Protein 1FD3 (pdb70)

Sequence (162 aa):
GIGDPVTCLKSG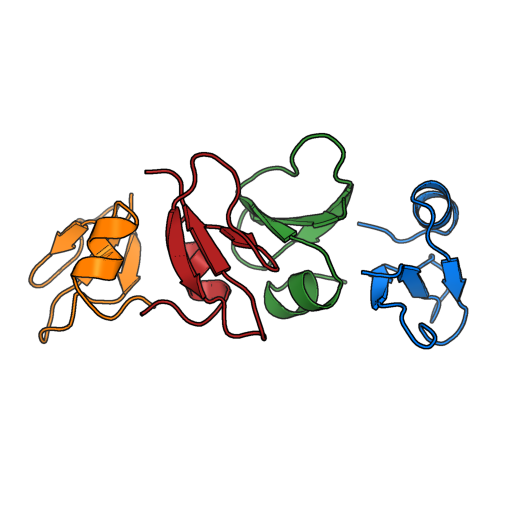AICHPVFCPRRYKQIGTCGLPGTKCCKKPGGIGDPVTCLKSGAICHPVFCPRRYKQIGTCGLPGTKCCKKGGIGDPVTCLKSGAICHPVFCPRRYKQIGTCGLPGTKCCKKGGIGDPVTCLKSGAICHPVFCPRRYKQIGTCGLPGTKCCKKP

Structure (mmCIF, N/CA/C/O backbone):
data_1FD3
#
_entry.id   1FD3
#
_cell.length_a   50.050
_cell.length_b   103.910
_cell.length_c   28.270
_cell.angle_alpha   90.00
_cell.angle_beta   90.00
_cell.angle_gamma   90.00
#
_symmetry.space_group_name_H-M   'P 21 21 2'
#
loop_
_entity.id
_entity.type
_entity.pdbx_description
1 polymer 'BETA-DEFENSIN 2'
2 non-polymer 'SULFATE ION'
3 water water
#
loop_
_atom_site.group_PDB
_atom_site.id
_atom_site.type_symbol
_atom_site.label_atom_id
_atom_site.label_alt_id
_atom_site.label_comp_id
_atom_site.label_asym_id
_atom_site.label_entity_id
_atom_site.label_seq_id
_atom_site.pdbx_PDB_ins_code
_atom_site.Cartn_x
_atom_site.Cartn_y
_atom_site.Cartn_z
_atom_site.occupancy
_atom_site.B_iso_or_equiv
_atom_site.auth_seq_id
_atom_site.auth_comp_id
_atom_site.auth_asym_id
_atom_site.auth_atom_id
_atom_site.pdbx_PDB_model_num
ATOM 1 N N . GLY A 1 1 ? 4.131 26.056 9.568 1.00 40.99 1 GLY A N 1
ATOM 2 C CA . GLY A 1 1 ? 5.254 26.953 9.671 1.00 31.07 1 GLY A CA 1
ATOM 3 C C . GLY A 1 1 ? 4.932 28.261 10.360 1.00 29.86 1 GLY A C 1
ATOM 4 O O . GLY A 1 1 ? 3.764 28.568 10.645 1.00 34.58 1 GLY A O 1
ATOM 5 N N . ILE A 1 2 ? 6.000 29.026 10.610 1.00 24.89 2 ILE A N 1
ATOM 6 C CA . ILE A 1 2 ? 5.827 30.381 11.127 1.00 20.01 2 ILE A CA 1
ATOM 7 C C . ILE A 1 2 ? 6.541 31.362 10.209 1.00 20.79 2 ILE A C 1
ATOM 8 O O . ILE A 1 2 ? 7.762 31.306 10.001 1.00 19.60 2 ILE A O 1
ATOM 13 N N . GLY A 1 3 ? 5.744 32.252 9.632 1.00 20.26 3 GLY A N 1
ATOM 14 C CA . GLY A 1 3 ? 6.182 33.202 8.629 1.00 19.08 3 GLY A CA 1
ATOM 15 C C . GLY A 1 3 ? 5.497 34.545 8.767 1.00 17.24 3 GLY A C 1
ATOM 16 O O . GLY A 1 3 ? 5.455 35.279 7.787 1.00 21.32 3 GLY A O 1
ATOM 17 N N . ASP A 1 4 ? 4.977 34.895 9.950 1.00 16.63 4 ASP A N 1
ATOM 18 C CA . ASP A 1 4 ? 4.377 36.213 10.165 1.00 16.39 4 ASP A CA 1
ATOM 19 C C . ASP A 1 4 ? 4.504 36.570 11.649 1.00 16.45 4 ASP A C 1
ATOM 20 O O . ASP A 1 4 ? 4.673 35.693 12.506 1.00 15.59 4 ASP A O 1
ATOM 25 N N . PRO A 1 5 ? 4.424 37.853 12.030 1.00 16.19 5 PRO A N 1
ATOM 26 C CA . PRO A 1 5 ? 4.642 38.225 13.422 1.00 15.82 5 PRO A CA 1
ATOM 27 C C . PRO A 1 5 ? 3.544 37.805 14.402 1.00 15.69 5 PRO A C 1
ATOM 28 O O . PRO A 1 5 ? 3.863 37.584 15.581 1.00 15.41 5 PRO A O 1
ATOM 32 N N . VAL A 1 6 ? 2.302 37.722 13.955 1.00 16.04 6 VAL A N 1
ATOM 33 C CA . VAL A 1 6 ? 1.188 37.347 14.816 1.00 16.21 6 VAL A CA 1
ATOM 34 C C . VAL A 1 6 ? 1.305 35.881 15.190 1.00 16.58 6 VAL A C 1
ATOM 35 O O . VAL A 1 6 ? 1.269 35.553 16.387 1.00 16.92 6 VAL A O 1
ATOM 39 N N . THR A 1 7 ? 1.514 34.990 14.227 1.00 16.38 7 THR A N 1
ATOM 40 C CA . THR A 1 7 ? 1.759 33.589 14.520 1.00 17.48 7 THR A CA 1
ATOM 41 C C . THR A 1 7 ? 2.923 33.420 15.497 1.00 17.35 7 THR A C 1
ATOM 42 O O . THR A 1 7 ? 2.866 32.676 16.477 1.00 17.42 7 THR A O 1
ATOM 46 N N . CYS A 1 8 ? 4.025 34.159 15.249 1.00 17.06 8 CYS A N 1
ATOM 47 C CA . CYS A 1 8 ? 5.201 34.065 16.095 1.00 14.91 8 CYS A CA 1
ATOM 48 C C . CYS A 1 8 ? 4.890 34.478 17.539 1.00 16.11 8 CYS A C 1
ATOM 49 O O . CYS A 1 8 ? 5.146 33.713 18.476 1.00 16.69 8 CYS A O 1
ATOM 52 N N . LEU A 1 9 ? 4.365 35.676 17.713 1.00 15.52 9 LEU A N 1
ATOM 53 C CA . LEU A 1 9 ? 4.150 36.200 19.050 1.00 14.91 9 LEU A CA 1
ATOM 54 C C . LEU A 1 9 ? 3.102 35.421 19.834 1.00 17.27 9 LEU A C 1
ATOM 55 O O . LEU A 1 9 ? 3.195 35.264 21.045 1.00 20.02 9 LEU A O 1
ATOM 60 N N . LYS A 1 10 ? 2.073 34.936 19.144 1.00 18.74 10 LYS A N 1
ATOM 61 C CA . LYS A 1 10 ? 1.038 34.142 19.797 1.00 22.21 10 LYS A CA 1
ATOM 62 C C . LYS A 1 10 ? 1.659 32.915 20.482 1.00 24.67 10 LYS A C 1
ATOM 63 O O . LYS A 1 10 ? 1.145 32.564 21.544 1.00 27.64 10 LYS A O 1
ATOM 69 N N . SER A 1 11 ? 2.663 32.290 19.881 1.00 21.75 11 SER A N 1
ATOM 70 C CA . SER A 1 11 ? 3.332 31.147 20.457 1.00 23.46 11 SER A CA 1
ATOM 71 C C . SER A 1 11 ? 4.283 31.492 21.595 1.00 25.43 11 SER A C 1
ATOM 72 O O . SER A 1 11 ? 4.879 30.591 22.174 1.00 30.08 11 SER A O 1
ATOM 75 N N . GLY A 1 12 ? 4.449 32.773 21.922 1.00 22.85 12 GLY A N 1
ATOM 76 C CA . GLY A 1 12 ? 5.246 33.232 23.054 1.00 25.42 12 GLY A CA 1
ATOM 77 C C . GLY A 1 12 ? 6.710 33.468 22.699 1.00 18.58 12 GLY A C 1
ATOM 78 O O . GLY A 1 12 ? 7.541 33.612 23.610 1.00 19.66 12 GLY A O 1
ATOM 79 N N . ALA A 1 13 ? 7.021 33.455 21.414 1.00 17.95 13 ALA A N 1
ATOM 80 C CA . ALA A 1 13 ? 8.349 33.784 20.902 1.00 16.49 13 ALA A CA 1
ATOM 81 C C . ALA A 1 13 ? 8.533 35.291 20.725 1.00 16.19 13 ALA A C 1
ATOM 82 O O . ALA A 1 13 ? 7.586 36.050 20.908 1.00 17.17 13 ALA A O 1
ATOM 84 N N . ILE A 1 14 ? 9.751 35.678 20.345 1.00 16.12 14 ILE A N 1
ATOM 85 C CA . ILE A 1 14 ? 10.090 37.039 19.931 1.00 16.12 14 ILE A CA 1
ATOM 86 C C . ILE A 1 14 ? 10.276 37.168 18.421 1.00 15.21 14 ILE A C 1
ATOM 87 O O . ILE A 1 14 ? 10.671 36.200 17.734 1.00 13.98 14 ILE A O 1
ATOM 96 N N . CYS A 1 15 ? 10.052 38.354 17.865 1.00 13.77 15 CYS A N 1
ATOM 97 C CA . CYS A 1 15 ? 10.404 38.694 16.505 1.00 13.45 15 CYS A CA 1
ATOM 98 C C . CYS A 1 15 ? 11.627 39.644 16.586 1.00 13.71 15 CYS A C 1
ATOM 99 O O . CYS A 1 15 ? 11.483 40.735 17.132 1.00 13.45 15 CYS A O 1
ATOM 102 N N . HIS A 1 16 ? 12.761 39.167 16.026 1.00 14.75 16 HIS A N 1
ATOM 103 C CA . HIS A 1 16 ? 14.004 39.956 16.023 1.00 16.63 16 HIS A CA 1
ATOM 104 C C . HIS A 1 16 ? 14.369 40.305 14.586 1.00 19.15 16 HIS A C 1
ATOM 105 O O . HIS A 1 16 ? 14.257 39.422 13.713 1.00 20.57 16 HIS A O 1
ATOM 118 N N . PRO A 1 17 ? 14.729 41.554 14.310 1.00 16.16 17 PRO A N 1
ATOM 119 C CA . PRO A 1 17 ? 14.969 42.004 12.929 1.00 19.30 17 PRO A CA 1
ATOM 120 C C . PRO A 1 17 ? 16.195 41.523 12.199 1.00 23.20 17 PRO A C 1
ATOM 121 O O . PRO A 1 17 ? 16.258 41.653 10.961 1.00 29.40 17 PRO A O 1
ATOM 125 N N . VAL A 1 18 ? 17.220 40.980 12.741 1.00 25.06 18 VAL A N 1
ATOM 126 C CA . VAL A 1 18 ? 18.509 40.518 12.325 1.00 26.55 18 VAL A CA 1
ATOM 127 C C . VAL A 1 18 ? 18.931 39.148 12.868 1.00 24.91 18 VAL A C 1
ATOM 128 O O . VAL A 1 18 ? 19.411 38.412 12.006 1.00 25.39 18 VAL A O 1
ATOM 132 N N . PHE A 1 19 ? 18.830 38.734 14.126 1.00 23.32 19 PHE A N 1
ATOM 133 C CA . PHE A 1 19 ? 19.451 37.480 14.597 1.00 21.34 19 PHE A CA 1
ATOM 134 C C . PHE A 1 19 ? 18.725 36.986 15.827 1.00 21.90 19 PHE A C 1
ATOM 135 O O . PHE A 1 19 ? 18.025 37.791 16.437 1.00 22.76 19 PHE A O 1
ATOM 143 N N . CYS A 1 20 ? 18.821 35.730 16.225 1.00 21.05 20 CYS A N 1
ATOM 144 C CA . CYS A 1 20 ? 18.280 35.263 17.482 1.00 20.83 20 CYS A CA 1
ATOM 145 C C . CYS A 1 20 ? 19.340 35.505 18.564 1.00 19.73 20 CYS A C 1
ATOM 146 O O . CYS A 1 20 ? 20.491 35.054 18.427 1.00 23.18 20 CYS A O 1
ATOM 149 N N . PRO A 1 21 ? 18.988 36.223 19.620 1.00 22.31 21 PRO A N 1
ATOM 150 C CA . PRO A 1 21 ? 20.027 36.500 20.631 1.00 25.20 21 PRO A CA 1
ATOM 151 C C . PRO A 1 21 ? 20.364 35.264 21.477 1.00 26.31 21 PRO A C 1
ATOM 152 O O . PRO A 1 21 ? 19.722 34.210 21.399 1.00 26.96 21 PRO A O 1
ATOM 156 N N . ARG A 1 22 ? 21.395 35.431 22.295 1.00 31.74 22 ARG A N 1
ATOM 157 C CA . ARG A 1 22 ? 21.882 34.448 23.241 1.00 33.63 22 ARG A CA 1
ATOM 158 C C . ARG A 1 22 ? 20.750 33.700 23.946 1.00 32.75 22 ARG A C 1
ATOM 159 O O . ARG A 1 22 ? 19.857 34.369 24.461 1.00 37.35 22 ARG A O 1
ATOM 167 N N . ARG A 1 23 ? 20.828 32.386 23.902 1.00 33.63 23 ARG A N 1
ATOM 168 C CA . ARG A 1 23 ? 19.918 31.437 24.525 1.00 33.50 23 ARG A CA 1
ATOM 169 C C . ARG A 1 23 ? 18.657 31.149 23.709 1.00 29.96 23 ARG A C 1
ATOM 170 O O . ARG A 1 23 ? 17.905 30.210 24.043 1.00 31.51 23 ARG A O 1
ATOM 178 N N . TYR A 1 24 ? 18.375 31.922 22.666 1.00 22.18 24 TYR A N 1
ATOM 179 C CA . TYR A 1 24 ? 17.232 31.680 21.789 1.00 21.65 24 TYR A CA 1
ATOM 180 C C . TYR A 1 24 ? 17.596 30.903 20.535 1.00 21.20 24 TYR A C 1
ATOM 181 O O . TYR A 1 24 ? 18.713 31.049 20.016 1.00 25.49 24 TYR A O 1
ATOM 190 N N . LYS A 1 25 ? 16.704 30.091 19.983 1.00 20.78 25 LYS A N 1
ATOM 191 C CA . LYS A 1 25 ? 16.905 29.405 18.705 1.00 22.34 25 LYS A CA 1
ATOM 192 C C . LYS A 1 25 ? 15.816 29.806 17.695 1.00 19.39 25 LYS A C 1
ATOM 193 O O . LYS A 1 25 ? 14.693 30.189 18.049 1.00 20.13 25 LYS A O 1
ATOM 199 N N . GLN A 1 26 ? 16.125 29.814 16.408 1.00 20.23 26 GLN A N 1
ATOM 200 C CA . GLN A 1 26 ? 15.224 30.249 15.345 1.00 18.59 26 GLN A CA 1
ATOM 201 C C . GLN A 1 26 ? 14.198 29.151 15.057 1.00 18.08 26 GLN A C 1
ATOM 202 O O . GLN A 1 26 ? 14.535 27.986 14.792 1.00 21.30 26 GLN A O 1
ATOM 208 N N . ILE A 1 27 ? 12.917 29.518 15.131 1.00 18.98 27 ILE A N 1
ATOM 209 C CA . ILE A 1 27 ? 11.809 28.597 14.871 1.00 18.10 27 ILE A CA 1
ATOM 210 C C . ILE A 1 27 ? 10.969 29.034 13.682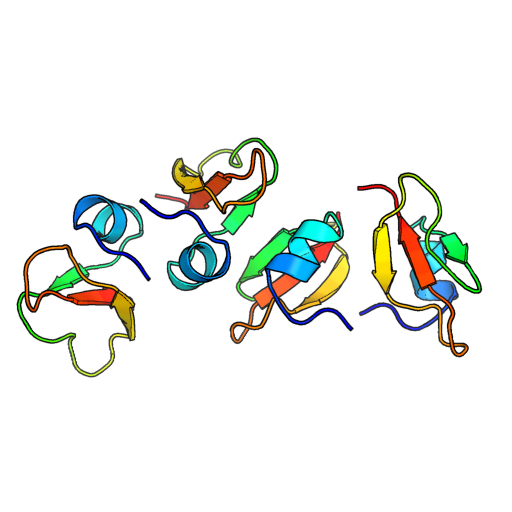 1.00 17.64 27 ILE A C 1
ATOM 211 O O . ILE A 1 27 ? 9.987 28.383 13.320 1.00 19.37 27 ILE A O 1
ATOM 216 N N . GLY A 1 28 ? 11.344 30.126 12.989 1.00 17.63 28 GLY A N 1
ATOM 217 C CA . GLY A 1 28 ? 10.643 30.614 11.812 1.00 17.83 28 GLY A CA 1
ATOM 218 C C . GLY A 1 28 ? 11.069 32.034 11.474 1.00 16.71 28 GLY A C 1
ATOM 219 O O . GLY A 1 28 ? 12.155 32.473 11.924 1.00 17.36 28 GLY A O 1
ATOM 220 N N . THR A 1 29 ? 10.220 32.733 10.725 1.00 15.88 29 THR A N 1
ATOM 221 C CA . THR A 1 29 ? 10.455 34.130 10.400 1.00 16.47 29 THR A CA 1
ATOM 222 C C . THR A 1 29 ? 9.223 34.899 10.868 1.00 16.36 29 THR A C 1
ATOM 223 O O . THR A 1 29 ? 8.188 34.363 11.257 1.00 17.94 29 THR A O 1
ATOM 227 N N . CYS A 1 30 ? 9.256 36.196 10.880 1.00 17.34 30 CYS A N 1
ATOM 228 C CA . CYS A 1 30 ? 8.167 37.143 11.034 1.00 14.99 30 CYS A CA 1
ATOM 229 C C . CYS A 1 30 ? 7.804 37.920 9.770 1.00 16.79 30 CYS A C 1
ATOM 230 O O . CYS A 1 30 ? 7.277 39.027 9.811 1.00 18.46 30 CYS A O 1
ATOM 233 N N . GLY A 1 31 ? 8.004 37.355 8.588 1.00 17.46 31 GLY A N 1
ATOM 234 C CA . GLY A 1 31 ? 7.510 37.754 7.305 1.00 20.81 31 GLY A CA 1
ATOM 235 C C . GLY A 1 31 ? 8.429 38.744 6.627 1.00 22.28 31 GLY A C 1
ATOM 236 O O . GLY A 1 31 ? 9.013 38.471 5.581 1.00 26.01 31 GLY A O 1
ATOM 237 N N . LEU A 1 32 ? 8.619 39.916 7.248 1.00 19.68 32 LEU A N 1
ATOM 238 C CA . LEU A 1 32 ? 9.548 40.906 6.708 1.00 21.09 32 LEU A CA 1
ATOM 239 C C . LEU A 1 32 ? 10.936 40.329 6.481 1.00 21.03 32 LEU A C 1
ATOM 240 O O . LEU A 1 32 ? 11.379 39.534 7.324 1.00 22.30 32 LEU A O 1
ATOM 249 N N . PRO A 1 33 ? 11.588 40.701 5.401 1.00 21.38 33 PRO A N 1
ATOM 250 C CA . PRO A 1 33 ? 12.896 40.095 5.093 1.00 21.77 33 PRO A CA 1
ATOM 251 C C . PRO A 1 33 ? 13.916 40.214 6.221 1.00 24.59 33 PRO A C 1
ATOM 252 O O . PRO A 1 33 ? 14.042 41.292 6.807 1.00 25.31 33 PRO A O 1
ATOM 256 N N . GLY A 1 34 ? 14.614 39.127 6.535 1.00 22.81 34 GLY A N 1
ATOM 257 C CA . GLY A 1 34 ? 15.656 39.106 7.552 1.00 24.68 34 GLY A CA 1
ATOM 258 C C . GLY A 1 34 ? 15.185 38.914 8.961 1.00 21.55 34 GLY A C 1
ATOM 259 O O . GLY A 1 34 ? 15.996 38.684 9.879 1.00 23.27 34 GLY A O 1
ATOM 260 N N . THR A 1 35 ? 13.854 38.993 9.151 1.00 20.28 35 THR A N 1
ATOM 261 C CA . THR A 1 35 ? 13.347 38.842 10.513 1.00 18.68 35 THR A CA 1
ATOM 262 C C . THR A 1 35 ? 13.367 37.367 10.916 1.00 15.89 35 THR A C 1
ATOM 263 O O . THR A 1 35 ? 13.257 36.462 10.071 1.00 22.03 35 THR A O 1
ATOM 267 N N . LYS A 1 36 ? 13.536 37.144 12.218 1.00 16.65 36 LYS A N 1
ATOM 268 C CA . LYS A 1 36 ? 13.651 35.853 12.845 1.00 15.10 36 LYS A CA 1
ATOM 269 C C . LYS A 1 36 ? 12.607 35.684 13.948 1.00 15.92 36 LYS A C 1
ATOM 270 O O . LYS A 1 36 ? 12.493 36.569 14.786 1.00 15.05 36 LYS A O 1
ATOM 276 N N . CYS A 1 37 ? 11.867 34.563 13.972 1.00 15.73 37 CYS A N 1
ATOM 277 C CA . CYS A 1 37 ? 11.050 34.158 15.095 1.00 14.39 37 CYS A CA 1
ATOM 278 C C . CYS A 1 37 ? 11.935 33.324 16.019 1.00 16.48 37 CYS A C 1
ATOM 279 O O . CYS A 1 37 ? 12.423 32.274 15.579 1.00 16.62 37 CYS A O 1
ATOM 282 N N . CYS A 1 38 ? 12.161 33.761 17.265 1.00 16.20 38 CYS A N 1
ATOM 283 C CA . CYS A 1 38 ? 13.127 33.13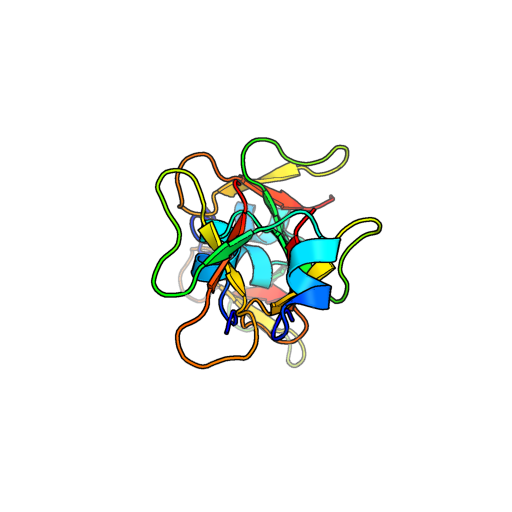9 18.167 1.00 16.52 38 CYS A CA 1
ATOM 284 C C . CYS A 1 38 ? 12.505 32.736 19.494 1.00 16.96 38 CYS A C 1
ATOM 285 O O . CYS A 1 38 ? 11.688 33.453 20.063 1.00 16.87 38 CYS A O 1
ATOM 288 N N . LYS A 1 39 ? 12.885 31.578 20.028 1.00 18.33 39 LYS A N 1
ATOM 289 C CA . LYS A 1 39 ? 12.343 31.034 21.249 1.00 19.69 39 LYS A 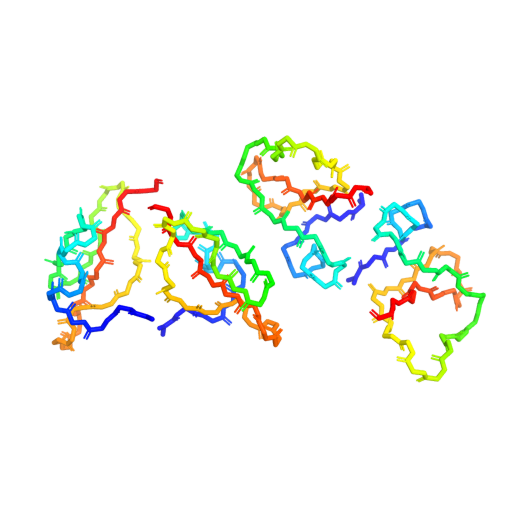CA 1
ATOM 290 C C . LYS A 1 39 ? 13.413 30.238 21.976 1.00 20.31 39 LYS A C 1
ATOM 291 O O . LYS A 1 39 ? 14.235 29.562 21.354 1.00 22.29 39 LYS A O 1
ATOM 297 N N . LYS A 1 40 ? 13.381 30.289 23.288 1.00 23.09 40 LYS A N 1
ATOM 298 C CA . LYS A 1 40 ? 14.367 29.484 24.062 1.00 31.50 40 LYS A CA 1
ATOM 299 C C . LYS A 1 40 ? 13.946 28.022 23.980 1.00 32.80 40 LYS A C 1
ATOM 300 O O . LYS A 1 40 ? 12.739 27.760 24.092 1.00 41.16 40 LYS A O 1
ATOM 306 N N . PRO A 1 41 ? 14.880 27.096 23.775 1.00 33.21 41 PRO A N 1
ATOM 307 C CA . PRO A 1 41 ? 14.595 25.664 23.774 1.00 37.12 41 PRO A CA 1
ATOM 308 C C . PRO A 1 41 ? 13.815 25.210 25.003 1.00 42.38 41 PRO A C 1
ATOM 309 O O . PRO A 1 41 ? 12.961 24.313 24.891 1.00 52.98 41 PRO A O 1
ATOM 314 N N A GLY B 1 1 ? 21.825 4.133 7.777 0.50 36.67 1 GLY B N 1
ATOM 315 N N B GLY B 1 1 ? 19.608 3.135 7.793 0.50 48.13 1 GLY B N 1
ATOM 316 C CA A GLY B 1 1 ? 20.962 3.024 8.154 0.50 30.19 1 GLY B CA 1
ATOM 317 C CA B GLY B 1 1 ? 21.004 3.023 8.144 0.50 30.65 1 GLY B CA 1
ATOM 318 C C . GLY B 1 1 ? 21.353 2.172 9.337 1.00 22.80 1 GLY B C 1
ATOM 319 O O . GLY B 1 1 ? 22.383 2.330 9.978 1.00 24.55 1 GLY B O 1
ATOM 320 N N . ILE B 1 2 ? 20.516 1.206 9.684 1.00 19.30 2 ILE B N 1
ATOM 321 C CA . ILE B 1 2 ? 20.791 0.150 10.662 1.00 18.59 2 ILE B CA 1
ATOM 322 C C . ILE B 1 2 ? 21.884 -0.786 10.137 1.00 18.33 2 ILE B C 1
ATOM 323 O O . ILE B 1 2 ? 22.045 -1.053 8.925 1.00 17.63 2 ILE B O 1
ATOM 328 N N . GLY B 1 3 ? 22.726 -1.307 11.033 1.00 18.75 3 GLY B N 1
ATOM 329 C CA . GLY B 1 3 ? 23.893 -2.119 10.693 1.00 19.58 3 GLY B CA 1
ATOM 330 C C . GLY B 1 3 ? 24.100 -3.322 11.606 1.00 18.97 3 GLY B C 1
ATOM 331 O O . GLY B 1 3 ? 25.150 -3.961 11.583 1.00 23.57 3 GLY B O 1
ATOM 332 N N . ASP B 1 4 ? 23.115 -3.684 12.436 1.00 18.20 4 ASP B N 1
ATOM 333 C CA . ASP B 1 4 ? 23.258 -4.845 13.335 1.00 18.14 4 ASP B CA 1
ATOM 334 C C . ASP B 1 4 ? 21.897 -5.483 13.522 1.00 14.84 4 ASP B C 1
ATOM 335 O O . ASP B 1 4 ? 20.861 -4.794 13.480 1.00 16.48 4 ASP B O 1
ATOM 340 N N . PRO B 1 5 ? 21.865 -6.795 13.734 1.00 15.78 5 PRO B N 1
ATOM 341 C CA . PRO B 1 5 ? 20.562 -7.467 13.795 1.00 15.27 5 PRO B CA 1
ATOM 342 C C . PRO B 1 5 ? 19.675 -7.103 14.986 1.00 15.63 5 PRO B C 1
ATOM 343 O O . PRO B 1 5 ? 18.438 -7.011 14.825 1.00 16.31 5 PRO B O 1
ATOM 347 N N . VAL B 1 6 ? 20.199 -6.859 16.174 1.00 15.82 6 VAL B N 1
ATOM 348 C CA . VAL B 1 6 ? 19.374 -6.545 17.354 1.00 15.55 6 VAL B CA 1
ATOM 349 C C . VAL B 1 6 ? 18.647 -5.213 17.208 1.00 15.84 6 VAL B C 1
ATOM 350 O O . VAL B 1 6 ? 17.470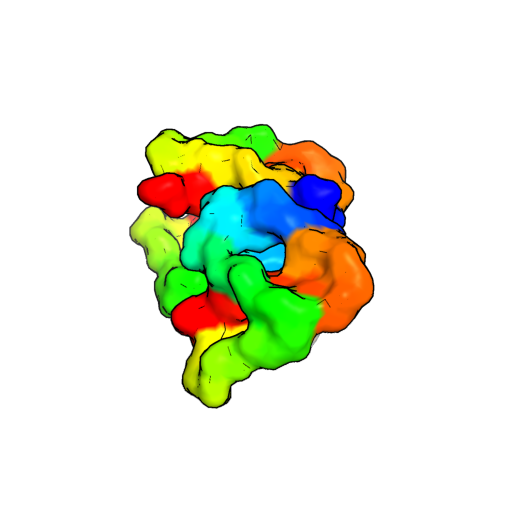 -5.115 17.508 1.00 17.70 6 VAL B O 1
ATOM 354 N N . THR B 1 7 ? 19.337 -4.190 16.699 1.00 17.04 7 THR B N 1
ATOM 355 C CA . THR B 1 7 ? 18.745 -2.891 16.426 1.00 15.89 7 THR B CA 1
ATOM 356 C C . THR B 1 7 ? 17.607 -3.032 15.421 1.00 15.71 7 THR B C 1
ATOM 357 O O . THR B 1 7 ? 16.499 -2.492 15.635 1.00 17.24 7 THR B O 1
ATOM 361 N N . CYS B 1 8 ? 17.871 -3.789 14.351 1.00 13.96 8 CYS B N 1
ATOM 362 C CA . CYS B 1 8 ? 16.835 -4.058 13.344 1.00 13.63 8 CYS B CA 1
ATOM 363 C C . CYS B 1 8 ? 15.546 -4.591 13.991 1.00 14.83 8 CYS B C 1
ATOM 364 O O . CYS B 1 8 ? 14.430 -4.078 13.802 1.00 14.97 8 CYS B O 1
ATOM 367 N N . LEU B 1 9 ? 15.686 -5.671 14.746 1.00 14.44 9 LEU B N 1
ATOM 368 C CA . LEU B 1 9 ? 14.546 -6.378 15.377 1.00 14.23 9 LEU B CA 1
ATOM 369 C C . LEU B 1 9 ? 13.862 -5.528 16.439 1.00 15.18 9 LEU B C 1
ATOM 370 O O . LEU B 1 9 ? 12.616 -5.533 16.515 1.00 16.28 9 LEU B O 1
ATOM 375 N N . LYS B 1 10 ? 14.646 -4.808 17.239 1.00 17.09 10 LYS B N 1
ATOM 376 C CA . LYS B 1 10 ? 14.086 -3.937 18.263 1.00 19.68 10 LYS B CA 1
ATOM 377 C C . LYS B 1 10 ? 13.171 -2.870 17.680 1.00 20.19 10 LYS B C 1
ATOM 378 O O . LYS B 1 10 ? 12.210 -2.468 18.353 1.00 22.90 10 LYS B O 1
ATOM 384 N N . SER B 1 11 ? 13.475 -2.442 16.461 1.00 18.65 11 SER B N 1
ATOM 385 C CA . SER B 1 11 ? 12.638 -1.433 15.816 1.00 19.43 11 SER B CA 1
ATOM 386 C C . SER B 1 11 ? 11.346 -1.990 15.221 1.00 20.29 11 SER B C 1
ATOM 387 O O . SER B 1 11 ? 10.513 -1.187 14.766 1.00 21.63 11 SER B O 1
ATOM 390 N N . GLY B 1 12 ? 11.217 -3.309 15.190 1.00 17.33 12 GLY B N 1
ATOM 391 C CA . GLY B 1 12 ? 10.066 -3.953 14.598 1.00 19.24 12 GLY B CA 1
ATOM 392 C C . GLY B 1 12 ? 10.256 -4.358 13.148 1.00 17.26 12 GLY B C 1
ATOM 393 O O . GLY B 1 12 ? 9.300 -4.834 12.528 1.00 20.13 12 GLY B O 1
ATOM 394 N N . ALA B 1 13 ? 11.442 -4.182 12.573 1.00 17.12 13 ALA B N 1
ATOM 395 C CA . ALA B 1 13 ? 11.775 -4.628 11.238 1.00 15.19 13 ALA B CA 1
ATOM 396 C C . ALA B 1 13 ? 12.250 -6.088 11.212 1.00 15.00 13 ALA B C 1
ATOM 397 O O . ALA B 1 13 ? 12.428 -6.736 12.247 1.00 15.01 13 ALA B O 1
ATOM 399 N N . ILE B 1 14 ? 12.444 -6.579 9.985 1.00 13.88 14 ILE B N 1
ATOM 400 C CA . ILE B 1 14 ? 12.719 -7.994 9.719 1.00 14.73 14 ILE B CA 1
ATOM 401 C C . ILE B 1 14 ? 14.091 -8.203 9.081 1.00 13.52 14 ILE B C 1
ATOM 402 O O . ILE B 1 14 ? 14.438 -7.466 8.136 1.00 14.99 14 ILE B O 1
ATOM 407 N N . CYS B 1 15 ? 14.892 -9.133 9.551 1.00 13.00 15 CYS B N 1
ATOM 408 C CA . CYS B 1 15 ? 16.164 -9.413 8.902 1.00 12.73 15 CYS B CA 1
ATOM 409 C C . CYS B 1 15 ? 16.037 -10.511 7.828 1.00 14.35 15 CYS B C 1
ATOM 410 O O . CYS B 1 15 ? 15.670 -11.653 8.136 1.00 14.82 15 CYS B O 1
ATOM 413 N N . HIS B 1 16 ? 16.400 -10.205 6.601 1.00 15.56 16 HIS B N 1
ATOM 414 C CA . HIS B 1 16 ? 16.404 -11.135 5.478 1.00 15.51 16 HIS B CA 1
ATOM 415 C C . HIS B 1 16 ? 17.838 -11.456 5.071 1.00 17.18 16 HIS B C 1
ATOM 416 O O . HIS B 1 16 ? 18.717 -10.566 5.169 1.00 18.14 16 HIS B O 1
ATOM 423 N N . PRO B 1 17 ? 18.155 -12.681 4.652 1.00 17.18 17 PRO B N 1
ATOM 424 C CA . PRO B 1 17 ? 19.552 -13.019 4.364 1.00 19.72 17 PRO B CA 1
ATOM 425 C C . PRO B 1 17 ? 20.142 -12.390 3.112 1.00 20.49 17 PRO B C 1
ATOM 426 O O . PRO B 1 17 ? 21.381 -12.224 3.050 1.00 23.19 17 PRO B O 1
ATOM 430 N N . VAL B 1 18 ? 19.324 -12.042 2.117 1.00 22.40 18 VAL B N 1
ATOM 431 C CA . VAL B 1 18 ? 19.898 -11.530 0.875 1.00 22.92 18 VAL B CA 1
ATOM 432 C C . VAL B 1 18 ? 19.080 -10.394 0.274 1.00 22.02 18 VAL B C 1
ATOM 433 O O . VAL B 1 18 ? 19.695 -9.460 -0.221 1.00 23.01 18 VAL B O 1
ATOM 437 N N . PHE B 1 19 ? 17.764 -10.393 0.240 1.00 20.58 19 PHE B N 1
ATOM 438 C CA . PHE B 1 19 ? 16.907 -9.393 -0.386 1.00 21.28 19 PHE B CA 1
ATOM 439 C C . PHE B 1 19 ? 15.652 -9.099 0.453 1.00 17.74 19 PHE B C 1
ATOM 440 O O . PHE B 1 19 ? 15.058 -10.037 0.996 1.00 20.73 19 PHE B O 1
ATOM 448 N N . CYS B 1 20 ? 15.218 -7.846 0.552 1.00 18.17 20 CYS B N 1
ATOM 449 C CA . CYS B 1 20 ? 13.920 -7.541 1.140 1.00 18.04 20 CYS B CA 1
ATOM 450 C C . CYS B 1 20 ? 12.781 -8.062 0.271 1.00 19.62 20 CYS B C 1
ATOM 451 O O . CYS B 1 20 ? 12.899 -8.123 -0.955 1.00 20.07 20 CYS B O 1
ATOM 454 N N . PRO B 1 21 ? 11.657 -8.446 0.849 1.00 18.50 21 PRO B N 1
ATOM 455 C CA . PRO B 1 21 ? 10.466 -8.715 0.028 1.00 19.99 21 PRO B CA 1
ATOM 456 C C . PRO B 1 21 ? 10.180 -7.480 -0.848 1.00 21.03 21 PRO B C 1
ATOM 457 O O . PRO B 1 21 ? 10.497 -6.346 -0.492 1.00 21.76 21 PRO B O 1
ATOM 461 N N . ARG B 1 22 ? 9.602 -7.716 -2.011 1.00 23.03 22 ARG B N 1
ATOM 462 C CA . ARG B 1 22 ? 9.280 -6.713 -3.009 1.00 27.84 22 ARG B CA 1
ATOM 463 C C . ARG B 1 22 ? 8.721 -5.391 -2.490 1.00 27.29 22 ARG B C 1
ATOM 464 O O . ARG B 1 22 ? 9.236 -4.373 -2.981 1.00 27.91 22 ARG B O 1
ATOM 472 N N . ARG B 1 23 ? 7.699 -5.371 -1.629 1.00 24.22 23 ARG B N 1
ATOM 473 C CA . ARG B 1 23 ? 7.059 -4.146 -1.133 1.00 25.79 23 ARG B CA 1
ATOM 474 C C . ARG B 1 23 ? 7.659 -3.576 0.150 1.00 26.08 23 ARG B C 1
ATOM 475 O O . ARG B 1 23 ? 7.235 -2.492 0.624 1.00 30.26 23 ARG B O 1
ATOM 483 N N . TYR B 1 24 ? 8.618 -4.266 0.755 1.00 24.24 24 TYR B N 1
ATOM 484 C CA . TYR B 1 24 ? 9.225 -3.785 1.999 1.00 21.54 24 TYR B CA 1
ATOM 485 C C . TYR B 1 24 ? 10.319 -2.772 1.720 1.00 20.67 24 TYR B C 1
ATOM 486 O O . TYR B 1 24 ? 10.956 -2.841 0.665 1.00 26.22 24 TYR B O 1
ATOM 495 N N . LYS B 1 25 ? 10.529 -1.823 2.618 1.00 19.59 25 LYS B N 1
ATOM 496 C CA . LYS B 1 25 ? 11.547 -0.782 2.477 1.00 19.92 25 LYS B CA 1
ATOM 497 C C . LYS B 1 25 ? 12.824 -1.234 3.191 1.00 17.52 25 LYS B C 1
ATOM 498 O O . LYS B 1 25 ? 12.812 -1.663 4.333 1.00 19.89 25 LYS B O 1
ATOM 504 N N . GLN B 1 26 ? 13.980 -1.174 2.525 1.00 17.92 26 GLN B N 1
ATOM 505 C CA . GLN B 1 26 ? 15.259 -1.421 3.140 1.00 17.77 26 GLN B CA 1
ATOM 506 C C . GLN B 1 26 ? 15.711 -0.227 3.976 1.00 17.30 26 GLN B C 1
ATOM 507 O O . GLN B 1 26 ? 15.840 0.880 3.472 1.00 20.85 26 GLN B O 1
ATOM 513 N N . ILE B 1 27 ? 15.948 -0.445 5.267 1.00 15.53 27 ILE B N 1
ATOM 514 C CA . ILE B 1 27 ? 16.420 0.581 6.197 1.00 15.66 27 ILE B CA 1
ATOM 515 C C . ILE B 1 27 ? 17.802 0.298 6.777 1.00 14.70 27 ILE B C 1
ATOM 516 O O . ILE B 1 27 ? 18.351 0.983 7.664 1.00 18.44 27 ILE B O 1
ATOM 521 N N . GLY B 1 28 ? 18.472 -0.703 6.223 1.00 18.35 28 GLY B N 1
ATOM 522 C CA . GLY B 1 28 ? 19.867 -0.991 6.551 1.00 17.87 28 GLY B CA 1
ATOM 523 C C . GLY B 1 28 ? 20.200 -2.442 6.304 1.00 16.72 28 GLY B C 1
ATOM 524 O O . GLY B 1 28 ? 19.596 -3.103 5.444 1.00 16.43 28 GLY B O 1
ATOM 525 N N . THR B 1 29 ? 21.169 -2.952 7.036 1.00 17.32 29 THR B N 1
ATOM 526 C CA . THR B 1 29 ? 21.576 -4.360 7.001 1.00 18.30 29 THR B CA 1
ATOM 527 C C . THR B 1 29 ? 21.346 -4.969 8.360 1.00 15.79 29 THR B C 1
ATOM 528 O O . THR B 1 29 ? 20.994 -4.267 9.324 1.00 18.71 29 THR B O 1
ATOM 532 N N . CYS B 1 30 ? 21.482 -6.268 8.513 1.00 17.07 30 CYS B N 1
ATOM 533 C CA . CYS B 1 30 ? 21.674 -7.014 9.758 1.00 17.87 30 CYS B CA 1
ATOM 534 C C . CYS B 1 30 ? 23.074 -7.562 10.000 1.00 18.20 30 CYS B C 1
ATOM 535 O O . CYS B 1 30 ? 23.405 -8.613 10.524 1.00 18.66 30 CYS B O 1
ATOM 538 N N . GLY B 1 31 ? 24.083 -6.787 9.684 1.00 18.97 31 GLY B N 1
ATOM 539 C CA . GLY B 1 31 ? 25.488 -6.897 9.941 1.00 22.03 31 GLY B CA 1
ATOM 540 C C . GLY B 1 31 ? 26.245 -7.799 8.992 1.00 20.59 31 GLY B C 1
ATOM 541 O O . GLY B 1 31 ? 27.190 -7.323 8.341 1.00 20.64 31 GLY B O 1
ATOM 542 N N . LEU B 1 32 ? 25.861 -9.083 8.964 1.00 19.93 32 LEU B N 1
ATOM 543 C CA . LEU B 1 32 ? 26.559 -10.051 8.108 1.00 20.86 32 LEU B CA 1
ATOM 544 C C . LEU B 1 32 ? 26.496 -9.623 6.653 1.00 22.59 32 LEU B C 1
ATOM 545 O O . LEU B 1 32 ? 25.505 -9.037 6.213 1.00 22.54 32 LEU B O 1
ATOM 550 N N . PRO B 1 33 ? 27.508 -9.924 5.858 1.00 25.84 33 PRO B N 1
ATOM 551 C CA . PRO B 1 33 ? 27.427 -9.654 4.425 1.00 29.24 33 PRO B CA 1
ATOM 552 C C . PRO B 1 33 ? 26.157 -10.133 3.726 1.00 24.54 33 PRO B C 1
ATOM 553 O O . PRO B 1 33 ? 25.738 -11.285 3.875 1.00 29.39 33 PRO B O 1
ATOM 557 N N . GLY B 1 34 ? 25.563 -9.257 2.930 1.00 25.00 34 GLY B N 1
ATOM 558 C CA . GLY B 1 34 ? 24.378 -9.522 2.166 1.00 23.35 34 GLY B CA 1
ATOM 559 C C . GLY B 1 34 ? 23.060 -9.317 2.867 1.00 21.80 34 GLY B C 1
ATOM 560 O O . GLY B 1 34 ? 21.984 -9.257 2.255 1.00 21.14 34 GLY B O 1
ATOM 561 N N . THR B 1 35 ? 23.090 -9.228 4.189 1.00 21.33 35 THR B N 1
ATOM 562 C CA . THR B 1 35 ? 21.806 -9.223 4.888 1.00 18.64 35 THR B CA 1
ATOM 563 C C . THR B 1 35 ? 21.130 -7.854 4.810 1.00 18.38 35 THR B C 1
ATOM 564 O O . THR B 1 35 ? 21.736 -6.812 4.529 1.00 19.70 35 THR B O 1
ATOM 568 N N . LYS B 1 36 ? 19.802 -7.856 5.015 1.00 16.66 36 LYS B N 1
ATOM 569 C CA . LYS B 1 36 ? 18.921 -6.719 4.814 1.00 16.15 36 LYS B CA 1
ATOM 570 C C . LYS B 1 36 ? 17.993 -6.512 6.019 1.00 14.74 36 LYS B C 1
ATOM 571 O O . LYS B 1 36 ? 17.403 -7.480 6.481 1.00 15.02 36 LYS B O 1
ATOM 577 N N . CYS B 1 37 ? 17.894 -5.271 6.509 1.00 14.68 37 CYS B N 1
ATOM 578 C CA . CYS B 1 37 ? 16.905 -4.891 7.491 1.00 13.73 37 CYS B CA 1
ATOM 579 C C . CYS B 1 37 ? 15.683 -4.237 6.781 1.00 13.95 37 CYS B C 1
ATOM 580 O O . CYS B 1 37 ? 15.867 -3.185 6.127 1.00 15.43 37 CYS B O 1
ATOM 583 N N . CYS B 1 38 ? 14.514 -4.840 6.864 1.00 14.74 38 CYS B N 1
ATOM 584 C CA . CYS B 1 38 ? 13.354 -4.589 5.993 1.00 14.69 38 CYS B CA 1
ATOM 585 C C . CYS B 1 38 ? 12.107 -4.221 6.772 1.00 15.57 38 CYS B C 1
ATOM 586 O O . CYS B 1 38 ? 11.735 -4.945 7.690 1.00 15.28 38 CYS B O 1
ATOM 589 N N . LYS B 1 39 ? 11.518 -3.081 6.383 1.00 17.43 39 LYS B N 1
ATOM 590 C CA . LYS B 1 39 ? 10.411 -2.529 7.149 1.00 18.09 39 LYS B CA 1
ATOM 591 C C . LYS B 1 39 ? 9.114 -2.556 6.353 1.00 20.88 39 LYS B C 1
ATOM 592 O O . LYS B 1 39 ? 9.082 -2.335 5.156 1.00 22.62 39 LYS B O 1
ATOM 598 N N . LYS B 1 40 ? 7.967 -2.739 6.976 1.00 30.93 40 LYS B N 1
ATOM 599 C CA . LYS B 1 40 ? 6.679 -2.536 6.322 1.00 35.50 40 LYS B CA 1
ATOM 600 C C . LYS B 1 40 ? 6.430 -1.051 6.057 1.00 46.82 40 LYS B C 1
ATOM 601 O O . LYS B 1 40 ? 6.556 -0.245 6.993 1.00 53.55 40 LYS B O 1
ATOM 607 N N A GLY C 1 1 ? 11.164 27.328 6.690 0.50 53.20 1 GLY C N 1
ATOM 608 N N B GLY C 1 1 ? 13.313 27.645 5.320 0.50 54.48 1 GLY C N 1
ATOM 609 C CA A GLY C 1 1 ? 12.586 27.138 6.488 0.50 48.08 1 GLY C CA 1
ATOM 610 C CA B GLY C 1 1 ? 12.591 27.136 6.477 0.50 48.44 1 GLY C CA 1
ATOM 611 C C . GLY C 1 1 ? 13.195 25.892 7.084 1.00 40.74 1 GLY C C 1
ATOM 612 O O . GLY C 1 1 ? 14.374 25.586 6.883 1.00 38.64 1 GLY C O 1
ATOM 613 N N . ILE C 1 2 ? 12.389 25.156 7.837 1.00 31.49 2 ILE C N 1
ATOM 614 C CA . ILE C 1 2 ? 12.869 23.952 8.518 1.00 30.63 2 ILE C CA 1
ATOM 615 C C . ILE C 1 2 ? 12.330 22.724 7.794 1.00 28.74 2 ILE C C 1
ATOM 616 O O . ILE C 1 2 ? 11.114 22.517 7.763 1.00 25.47 2 ILE C O 1
ATOM 621 N N . GLY C 1 3 ? 13.267 21.969 7.221 1.00 24.55 3 GLY C N 1
ATOM 622 C CA . GLY C 1 3 ? 13.016 20.819 6.403 1.00 24.58 3 GLY C CA 1
ATOM 623 C C . GLY C 1 3 ? 13.952 19.632 6.558 1.00 23.21 3 GLY C C 1
ATOM 624 O O . GLY C 1 3 ? 14.006 18.825 5.596 1.00 27.28 3 GLY C O 1
ATOM 625 N N . ASP C 1 4 ? 14.682 19.493 7.663 1.00 24.85 4 ASP C N 1
ATOM 626 C CA . ASP C 1 4 ? 15.579 18.365 7.954 1.00 25.87 4 ASP C CA 1
ATOM 627 C C . ASP C 1 4 ? 15.633 18.065 9.448 1.00 22.14 4 ASP C C 1
ATOM 628 O O . ASP C 1 4 ? 15.364 18.940 10.294 1.00 22.80 4 ASP C O 1
ATOM 633 N N . PRO C 1 5 ? 15.897 16.830 9.882 1.00 21.57 5 PRO C N 1
ATOM 634 C CA . PRO C 1 5 ? 15.839 16.490 11.308 1.00 21.91 5 PRO C CA 1
ATOM 635 C C . PRO C 1 5 ? 16.856 17.216 12.164 1.00 21.91 5 PRO C C 1
ATOM 636 O O . PRO C 1 5 ? 16.474 17.628 13.267 1.00 22.04 5 PRO C O 1
ATOM 640 N N . VAL C 1 6 ? 18.096 17.411 11.707 1.00 24.37 6 VAL C N 1
ATOM 641 C CA . VAL C 1 6 ? 19.124 18.079 12.533 1.00 24.86 6 VAL C CA 1
ATOM 642 C C . VAL C 1 6 ? 18.666 19.513 12.806 1.00 24.91 6 VAL C C 1
ATOM 643 O O . VAL C 1 6 ? 18.697 19.943 13.969 1.00 26.46 6 VAL C O 1
ATOM 647 N N . THR C 1 7 ? 18.248 20.245 11.774 1.00 26.00 7 THR C N 1
ATOM 648 C CA . THR C 1 7 ? 17.782 21.628 11.983 1.00 25.28 7 THR C CA 1
ATOM 649 C C . THR C 1 7 ? 16.599 21.680 12.923 1.00 24.65 7 THR C C 1
ATOM 650 O O . THR C 1 7 ? 16.508 22.557 13.802 1.00 25.49 7 THR C O 1
ATOM 654 N N . CYS C 1 8 ? 15.666 20.742 12.775 1.00 22.93 8 CYS C N 1
ATOM 655 C CA . CYS C 1 8 ? 14.490 20.694 13.643 1.00 21.30 8 CYS C CA 1
ATOM 656 C C . CYS C 1 8 ? 14.895 20.520 15.098 1.00 20.27 8 CYS C C 1
ATOM 657 O O . CYS C 1 8 ? 14.467 21.307 15.948 1.00 21.55 8 CYS C O 1
ATOM 660 N N . LEU C 1 9 ? 15.728 19.507 15.394 1.00 18.91 9 LEU C N 1
ATOM 661 C CA . LEU C 1 9 ? 16.185 19.219 16.748 1.00 19.70 9 LEU C CA 1
ATOM 662 C C . LEU C 1 9 ? 17.022 20.350 17.327 1.00 23.93 9 LEU C C 1
ATOM 663 O O . LEU C 1 9 ? 16.901 20.699 18.506 1.00 26.46 9 LEU C O 1
ATOM 668 N N . LYS C 1 10 ? 17.875 20.954 16.493 1.00 23.43 10 LYS C N 1
ATOM 669 C CA . LYS C 1 10 ? 18.656 22.090 16.945 1.00 29.52 10 LYS C CA 1
ATOM 670 C C . LYS C 1 10 ? 17.739 23.224 17.411 1.00 32.03 10 LYS C C 1
ATOM 671 O O . LYS C 1 10 ? 18.202 23.957 18.285 1.00 37.76 10 LYS C O 1
ATOM 677 N N . SER C 1 11 ? 16.546 23.386 16.859 1.00 27.84 11 SER C N 1
ATOM 678 C CA . SER C 1 11 ? 15.699 24.540 17.136 1.00 31.45 11 SER C CA 1
ATOM 679 C C . SER C 1 11 ? 14.896 24.372 18.424 1.00 32.70 11 SER C C 1
ATOM 680 O O . SER C 1 11 ? 14.100 25.255 18.744 1.00 40.08 11 SER C O 1
ATOM 683 N N . GLY C 1 12 ? 15.117 23.240 19.089 1.00 30.61 12 GLY C N 1
ATOM 684 C CA . GLY C 1 12 ? 14.424 22.797 20.280 1.00 31.03 12 GLY C CA 1
ATOM 685 C C . GLY C 1 12 ? 13.064 22.189 20.020 1.00 28.85 12 GLY C C 1
ATOM 686 O O . GLY C 1 12 ? 12.237 22.140 20.926 1.00 36.19 12 GLY C O 1
ATOM 687 N N . ALA C 1 13 ? 12.803 21.744 18.812 1.00 24.19 13 ALA C N 1
ATOM 688 C CA . ALA C 1 13 ? 11.571 21.052 18.417 1.00 17.82 13 ALA C CA 1
ATOM 689 C C . ALA C 1 13 ? 11.808 19.547 18.328 1.00 20.58 13 ALA C C 1
ATOM 690 O O . ALA C 1 13 ? 12.917 19.045 18.495 1.00 23.08 13 ALA C O 1
ATOM 692 N N . ILE C 1 14 ? 10.778 18.768 18.073 1.00 21.79 14 ILE C N 1
ATOM 693 C CA . ILE C 1 14 ? 10.774 17.307 17.997 1.00 21.86 14 ILE C CA 1
ATOM 694 C C . ILE C 1 14 ? 10.254 16.854 16.650 1.00 19.37 14 ILE C C 1
ATOM 695 O O . ILE C 1 14 ? 9.248 17.412 16.235 1.00 19.21 14 ILE C O 1
ATOM 704 N N . CYS C 1 15 ? 10.839 15.848 15.990 1.00 16.46 15 CYS C N 1
ATOM 705 C CA . CYS C 1 15 ? 10.312 15.285 14.750 1.00 15.01 15 CYS C CA 1
ATOM 706 C C . CYS C 1 15 ? 9.290 14.184 15.092 1.00 17.53 15 CYS C C 1
ATOM 707 O O . CYS C 1 15 ? 9.577 13.336 15.959 1.00 19.01 15 CYS C O 1
ATOM 710 N N . HIS C 1 16 ? 8.151 14.195 14.453 1.00 18.32 16 HIS C N 1
ATOM 711 C CA . HIS C 1 16 ? 7.137 13.170 14.615 1.00 21.10 16 HIS C CA 1
ATOM 712 C C . HIS C 1 16 ? 6.605 12.742 13.246 1.00 22.32 16 HIS C C 1
ATOM 713 O O . HIS C 1 16 ? 6.436 13.573 12.366 1.00 24.39 16 HIS C O 1
ATOM 726 N N . PRO C 1 17 ? 6.262 11.461 13.127 1.00 24.13 17 PRO C N 1
ATOM 727 C CA . PRO C 1 17 ? 5.561 10.955 11.958 1.00 30.83 17 PRO C CA 1
ATOM 728 C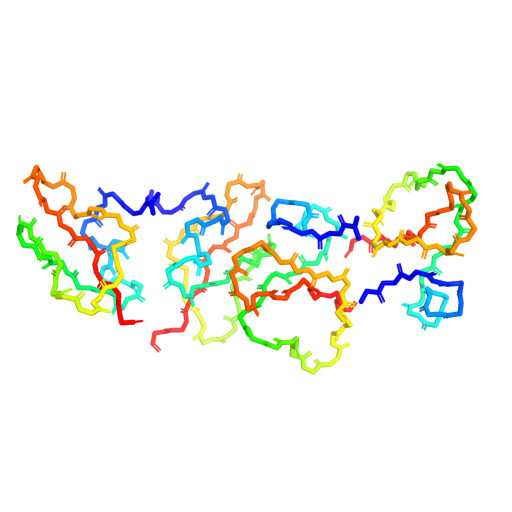 C . PRO C 1 17 ? 4.088 11.404 11.905 1.00 32.56 17 PRO C C 1
ATOM 729 O O . PRO C 1 17 ? 3.339 11.347 12.874 1.00 37.56 17 PRO C O 1
ATOM 733 N N . VAL C 1 18 ? 3.710 11.868 10.734 1.00 32.74 18 VAL C N 1
ATOM 734 C CA . VAL C 1 18 ? 2.388 12.209 10.261 1.00 31.46 18 VAL C CA 1
ATOM 735 C C . VAL C 1 18 ? 1.727 13.415 10.914 1.00 30.04 18 VAL C C 1
ATOM 736 O O . VAL C 1 18 ? 1.173 14.233 10.188 1.00 39.42 18 VAL C O 1
ATOM 740 N N . PHE C 1 19 ? 1.735 13.564 12.217 1.00 26.05 19 PHE C N 1
ATOM 741 C CA . PHE C 1 19 ? 1.054 14.739 12.774 1.00 28.61 19 PHE C CA 1
ATOM 742 C C . PHE C 1 19 ? 1.783 15.243 14.006 1.00 28.39 19 PHE C C 1
ATOM 743 O O . PHE C 1 19 ? 2.489 14.438 14.621 1.00 28.22 19 PHE C O 1
ATOM 751 N N . CYS C 1 20 ? 1.632 16.498 14.386 1.00 29.99 20 CYS C N 1
ATOM 752 C CA . CYS C 1 20 ? 2.142 17.003 15.662 1.00 28.97 20 CYS C CA 1
ATOM 753 C C . CYS C 1 20 ? 1.191 16.628 16.784 1.00 32.11 20 CYS C C 1
ATOM 754 O O . CYS C 1 20 ? -0.027 16.802 16.640 1.00 35.51 20 CYS C O 1
ATOM 757 N N . PRO C 1 21 ? 1.689 16.105 17.891 1.00 33.99 21 PRO C N 1
ATOM 758 C CA . PRO C 1 21 ? 0.756 15.706 18.971 1.00 40.09 21 PRO C CA 1
ATOM 759 C C . PRO C 1 21 ? 0.166 16.922 19.668 1.00 44.51 21 PRO C C 1
ATOM 760 O O . PRO C 1 21 ? 0.652 18.060 19.585 1.00 38.90 21 PRO C O 1
ATOM 764 N N . ARG C 1 22 ? -0.939 16.735 20.378 1.00 56.16 22 ARG C N 1
ATOM 765 C CA . ARG C 1 22 ? -1.686 17.851 20.930 1.00 64.81 22 ARG C CA 1
ATOM 766 C C . ARG C 1 22 ? -0.828 18.738 21.842 1.00 63.93 22 ARG C C 1
ATOM 767 O O . ARG C 1 22 ? -0.015 18.214 22.611 1.00 67.57 22 ARG C O 1
ATOM 775 N N . ARG C 1 23 ? -1.040 20.032 21.672 1.00 61.49 23 ARG C N 1
ATOM 776 C CA . ARG C 1 23 ? -0.341 21.159 22.254 1.00 61.73 23 ARG C CA 1
ATOM 777 C C . ARG C 1 23 ? 0.751 21.714 21.339 1.00 46.62 23 ARG C C 1
ATOM 778 O O . ARG C 1 23 ? 1.064 22.909 21.407 1.00 40.24 23 ARG C O 1
ATOM 786 N N . TYR C 1 24 ? 1.352 20.886 20.490 1.00 37.51 24 TYR C N 1
ATOM 787 C CA . TYR C 1 24 ? 2.512 21.296 19.714 1.00 30.52 24 TYR C CA 1
ATOM 788 C C . TYR C 1 24 ? 2.187 22.037 18.435 1.00 28.87 24 TYR C C 1
ATOM 789 O O . TYR C 1 24 ? 1.260 21.678 17.708 1.00 49.49 24 TYR C O 1
ATOM 798 N N . LYS C 1 25 ? 2.959 23.068 18.083 1.00 29.03 25 LYS C N 1
ATOM 799 C CA . LYS C 1 25 ? 2.722 23.788 16.837 1.00 29.87 25 LYS C CA 1
ATOM 800 C C . LYS C 1 25 ? 3.695 23.314 15.759 1.00 27.28 25 LYS C C 1
ATOM 801 O O . LYS C 1 25 ? 4.877 23.101 15.994 1.00 27.00 25 LYS C O 1
ATOM 807 N N . GLN C 1 26 ? 3.163 23.158 14.564 1.00 26.31 26 GLN C N 1
ATOM 808 C CA . GLN C 1 26 ? 3.984 22.737 13.444 1.00 23.49 26 GLN C CA 1
ATOM 809 C C . GLN C 1 26 ? 4.831 23.902 12.926 1.00 24.77 26 GLN C C 1
ATOM 810 O O . GLN C 1 26 ? 4.339 24.992 12.616 1.00 26.30 26 GLN C O 1
ATOM 816 N N . ILE C 1 27 ? 6.138 23.703 12.877 1.00 21.62 27 ILE C N 1
ATOM 817 C CA . ILE C 1 27 ? 7.042 24.784 12.457 1.00 20.75 27 ILE C CA 1
ATOM 818 C C . ILE C 1 27 ? 7.797 24.358 11.209 1.00 21.53 27 ILE C C 1
ATOM 819 O O . ILE C 1 27 ? 8.569 25.136 10.642 1.00 25.92 27 ILE C O 1
ATOM 824 N N . GLY C 1 28 ? 7.603 23.130 10.723 1.00 21.37 28 GLY C N 1
ATOM 825 C CA . GLY C 1 28 ? 8.308 22.702 9.516 1.00 24.75 28 GLY C CA 1
ATOM 826 C C . GLY C 1 28 ? 8.112 21.202 9.331 1.00 21.93 28 GLY C C 1
ATOM 827 O O . GLY C 1 28 ? 7.186 20.637 9.897 1.00 21.14 28 GLY C O 1
ATOM 828 N N . THR C 1 29 ? 8.986 20.629 8.542 1.00 21.56 29 THR C N 1
ATOM 829 C CA . THR C 1 29 ? 9.043 19.180 8.367 1.00 21.39 29 THR C CA 1
ATOM 830 C C . THR C 1 29 ? 10.420 18.727 8.822 1.00 21.55 29 THR C C 1
ATOM 831 O O . THR C 1 29 ? 11.342 19.491 9.111 1.00 20.74 29 THR C O 1
ATOM 835 N N . CYS C 1 30 ? 10.622 17.443 8.905 1.00 20.86 30 CYS C N 1
ATOM 836 C CA . CYS C 1 30 ? 11.928 16.789 9.104 1.00 19.87 30 CYS C CA 1
ATOM 837 C C . CYS C 1 30 ? 12.452 16.049 7.894 1.00 20.12 30 CYS C C 1
ATOM 838 O O . CYS C 1 30 ? 13.232 15.089 7.973 1.00 21.63 30 CYS C O 1
ATOM 841 N N . GLY C 1 31 ? 12.125 16.462 6.677 1.00 22.98 31 GLY C N 1
ATOM 842 C CA . GLY C 1 31 ? 12.749 15.967 5.478 1.00 26.68 31 GLY C CA 1
ATOM 843 C C . GLY C 1 31 ? 12.147 14.686 4.971 1.00 29.90 31 GLY C C 1
ATOM 844 O O . GLY C 1 31 ? 11.616 14.673 3.858 1.00 28.74 31 GLY C O 1
ATOM 845 N N . LEU C 1 32 ? 12.216 13.626 5.775 1.00 25.99 32 LEU C N 1
ATOM 846 C CA . LEU C 1 32 ? 11.550 12.384 5.364 1.00 25.20 32 LEU C CA 1
ATOM 847 C C . LEU C 1 32 ? 10.069 12.654 5.089 1.00 27.04 32 LEU C C 1
ATOM 848 O O . LEU C 1 32 ? 9.460 13.505 5.754 1.00 26.95 32 LEU C O 1
ATOM 853 N N . PRO C 1 33 ? 9.505 11.949 4.116 1.00 31.13 33 PRO C N 1
ATOM 854 C CA . PRO C 1 33 ? 8.122 12.249 3.728 1.00 33.79 33 PRO C CA 1
ATOM 855 C C . PRO C 1 33 ? 7.221 12.063 4.941 1.00 31.60 33 PRO C C 1
ATOM 856 O O . PRO C 1 33 ? 7.421 11.142 5.725 1.00 35.57 33 PRO C O 1
ATOM 860 N N . GLY C 1 34 ? 6.265 12.976 5.099 1.00 35.87 34 GLY C N 1
ATOM 861 C CA . GLY C 1 34 ? 5.295 12.865 6.171 1.00 35.50 34 GLY C CA 1
ATOM 862 C C . GLY C 1 34 ? 5.673 13.378 7.533 1.00 31.14 34 GLY C C 1
ATOM 863 O O . GLY C 1 34 ? 4.788 13.658 8.390 1.00 29.07 34 GLY C O 1
ATOM 864 N N . THR C 1 35 ? 6.972 13.546 7.795 1.00 27.68 35 THR C N 1
ATOM 865 C CA . THR C 1 35 ? 7.407 13.981 9.125 1.00 22.93 35 THR C CA 1
ATOM 866 C C . THR C 1 35 ? 7.181 15.466 9.378 1.00 21.64 35 THR C C 1
ATOM 867 O O . THR C 1 35 ? 7.258 16.318 8.490 1.00 22.96 35 THR C O 1
ATOM 871 N N . LYS C 1 36 ? 6.866 15.726 10.643 1.00 18.74 36 LYS C N 1
ATOM 872 C CA . LYS C 1 36 ? 6.570 17.090 11.058 1.00 19.79 36 LYS C CA 1
ATOM 873 C C . LYS C 1 36 ? 7.529 17.509 12.173 1.00 17.23 36 LYS C C 1
ATOM 874 O O . LYS C 1 36 ? 7.821 16.673 13.017 1.00 19.07 36 LYS C O 1
ATOM 880 N N . CYS C 1 37 ? 7.945 18.767 12.066 1.00 16.79 37 CYS C N 1
ATOM 881 C CA . CYS C 1 37 ? 8.769 19.398 13.091 1.00 16.75 37 CYS C CA 1
ATOM 882 C C . CYS C 1 37 ? 7.821 20.118 14.051 1.00 17.47 37 CYS C C 1
ATOM 883 O O . CYS C 1 37 ? 7.071 20.979 13.573 1.00 18.62 37 CYS C O 1
ATOM 886 N N . CYS C 1 38 ? 7.863 19.750 15.331 1.00 17.57 38 CYS C N 1
ATOM 887 C CA . CYS C 1 38 ? 6.802 20.125 16.255 1.00 19.53 38 CYS C CA 1
ATOM 888 C C . CYS C 1 38 ? 7.388 20.774 17.516 1.00 20.47 38 CYS C C 1
ATOM 889 O O . CYS C 1 38 ? 8.222 20.176 18.188 1.00 19.55 38 CYS C O 1
ATOM 892 N N . LYS C 1 39 ? 6.948 21.986 17.828 1.00 22.01 39 LYS C N 1
ATOM 893 C CA . LYS C 1 39 ? 7.407 22.763 18.969 1.00 22.53 39 LYS C CA 1
ATOM 894 C C . LYS C 1 39 ? 6.368 22.793 20.081 1.00 23.43 39 LYS C C 1
ATOM 895 O O . LYS C 1 39 ? 5.230 23.200 19.941 1.00 28.41 39 LYS C O 1
ATOM 901 N N . LYS C 1 40 ? 6.767 22.350 21.260 1.00 29.53 40 LYS C N 1
ATOM 902 C CA . LYS C 1 40 ? 5.834 22.328 22.392 1.00 34.93 40 LYS C CA 1
ATOM 903 C C . LYS C 1 40 ? 5.601 23.708 22.979 1.00 36.27 40 LYS C C 1
ATOM 904 O O . LYS C 1 40 ? 6.367 24.649 22.713 1.00 38.12 40 LYS C O 1
ATOM 910 N N A GLY D 1 1 ? 25.014 1.594 17.489 0.50 53.58 1 GLY D N 1
ATOM 911 N N B GLY D 1 1 ? 23.130 1.039 18.549 0.50 50.38 1 GLY D N 1
ATOM 912 C CA A GLY D 1 1 ? 23.658 1.142 17.145 0.50 41.90 1 GLY D CA 1
ATOM 913 C CA B GLY D 1 1 ? 23.492 1.055 17.143 0.50 40.96 1 GLY D CA 1
ATOM 914 C C . GLY D 1 1 ? 22.959 2.246 16.378 1.00 28.41 1 GLY D C 1
ATOM 915 O O . GLY D 1 1 ? 23.559 2.701 15.394 1.00 38.58 1 GLY D O 1
ATOM 916 N N . ILE D 1 2 ? 21.795 2.786 16.706 1.00 18.66 2 ILE D N 1
ATOM 917 C CA . ILE D 1 2 ? 21.361 4.005 15.978 1.00 15.24 2 ILE D CA 1
ATOM 918 C C . ILE D 1 2 ? 22.027 5.168 16.691 1.00 14.07 2 ILE D C 1
ATOM 919 O O . ILE D 1 2 ? 21.989 5.271 17.942 1.00 15.63 2 ILE D O 1
ATOM 924 N N . GLY D 1 3 ? 22.644 6.031 15.910 1.00 13.20 3 GLY D N 1
ATOM 925 C CA . GLY D 1 3 ? 23.316 7.219 16.417 1.00 13.74 3 GLY D CA 1
ATOM 926 C C . GLY D 1 3 ? 23.139 8.483 15.602 1.00 13.80 3 GLY D C 1
ATOM 927 O O . GLY D 1 3 ? 24.038 9.331 15.607 1.00 16.21 3 GLY D O 1
ATOM 928 N N . ASP D 1 4 ? 22.049 8.646 14.851 1.00 13.90 4 ASP D N 1
ATOM 929 C CA . ASP D 1 4 ? 21.751 9.856 14.049 1.00 14.01 4 ASP D CA 1
ATOM 930 C C . ASP D 1 4 ? 20.240 9.979 13.879 1.00 13.71 4 ASP D C 1
ATOM 931 O O . ASP D 1 4 ? 19.493 8.963 13.942 1.00 14.45 4 ASP D O 1
ATOM 936 N N . PRO D 1 5 ? 19.710 11.172 13.669 1.00 13.82 5 PRO D N 1
ATOM 937 C CA . PRO D 1 5 ? 18.250 11.353 13.630 1.00 14.31 5 PRO D CA 1
ATOM 938 C C . PRO D 1 5 ? 17.546 10.822 12.392 1.00 13.77 5 PRO D C 1
ATOM 939 O O . PRO D 1 5 ? 16.367 10.468 12.473 1.00 14.81 5 PRO D O 1
ATOM 943 N N . VAL D 1 6 ? 18.255 10.764 11.262 1.00 13.62 6 VAL D N 1
ATOM 944 C CA . VAL D 1 6 ? 17.624 10.272 10.033 1.00 14.05 6 VAL D CA 1
ATOM 945 C C . VAL D 1 6 ? 17.367 8.775 10.186 1.00 14.00 6 VAL D C 1
ATOM 946 O O . VAL D 1 6 ? 16.239 8.298 9.934 1.00 15.69 6 VAL D O 1
ATOM 950 N N . THR D 1 7 ? 18.363 7.989 10.603 1.00 14.28 7 THR D N 1
ATOM 951 C CA . THR D 1 7 ? 18.109 6.552 10.802 1.00 13.56 7 THR D CA 1
ATOM 952 C C . THR D 1 7 ? 16.999 6.319 11.813 1.00 15.54 7 THR D C 1
ATOM 953 O O . THR D 1 7 ? 16.135 5.432 11.675 1.00 14.74 7 THR D O 1
ATOM 957 N N . CYS D 1 8 ? 16.967 7.093 12.909 1.00 13.60 8 CYS D N 1
ATOM 958 C CA . CYS D 1 8 ? 15.950 6.964 13.957 1.00 12.87 8 CYS D CA 1
ATOM 959 C C . CYS D 1 8 ? 14.563 7.060 13.348 1.00 12.88 8 CYS D C 1
ATOM 960 O O . CYS D 1 8 ? 13.704 6.200 13.527 1.00 13.66 8 CYS D O 1
ATOM 963 N N . LEU D 1 9 ? 14.301 8.130 12.584 1.00 12.72 9 LEU D N 1
ATOM 964 C CA . LEU D 1 9 ? 13.013 8.382 11.975 1.00 13.42 9 LEU D CA 1
ATOM 965 C C . LEU D 1 9 ? 12.674 7.331 10.931 1.00 14.26 9 LEU D C 1
ATOM 966 O O . LEU D 1 9 ? 11.528 6.852 10.872 1.00 18.28 9 LEU D O 1
ATOM 971 N N . LYS D 1 10 ? 13.657 6.939 10.106 1.00 17.17 10 LYS D N 1
ATOM 972 C CA . LYS D 1 10 ? 13.368 5.907 9.107 1.00 19.36 10 LYS D CA 1
ATOM 973 C C . LYS D 1 10 ? 12.913 4.576 9.705 1.00 20.00 10 LYS D C 1
ATOM 974 O O . LYS D 1 10 ? 12.154 3.806 9.062 1.00 21.06 10 LYS D O 1
ATOM 980 N N . SER D 1 11 ? 13.385 4.299 10.911 1.00 18.15 11 SER D N 1
ATOM 981 C CA . SER D 1 11 ? 13.034 3.079 11.631 1.00 20.65 11 SER D CA 1
ATOM 982 C C . SER D 1 11 ? 11.643 3.133 12.279 1.00 21.48 11 SER D C 1
ATOM 983 O O . SER D 1 11 ? 11.251 2.108 12.821 1.00 22.48 11 SER D O 1
ATOM 988 N N . GLY D 1 12 ? 10.968 4.269 12.245 1.00 16.95 12 GLY D N 1
ATOM 989 C CA . GLY D 1 12 ? 9.666 4.497 12.804 1.00 17.81 12 GLY D CA 1
ATOM 990 C C . GLY D 1 12 ? 9.692 4.971 14.247 1.00 17.66 12 GLY D C 1
ATOM 991 O O . GLY D 1 12 ? 8.629 4.968 14.888 1.00 25.73 12 GLY D O 1
ATOM 992 N N . ALA D 1 13 ? 10.878 5.358 14.689 1.00 15.86 13 ALA D N 1
ATOM 993 C CA . ALA D 1 13 ? 11.118 5.896 16.022 1.00 16.47 13 ALA D CA 1
ATOM 994 C C . ALA D 1 13 ? 11.139 7.429 16.051 1.00 16.53 13 ALA D C 1
ATOM 995 O O . ALA D 1 13 ? 11.002 8.079 15.019 1.00 18.35 13 ALA D O 1
ATOM 997 N N . ILE D 1 14 ? 11.314 7.978 17.270 1.00 17.39 14 ILE D N 1
ATOM 998 C CA . ILE D 1 14 ? 11.383 9.436 17.427 1.00 17.77 14 ILE D CA 1
ATOM 999 C C . ILE D 1 14 ? 12.578 9.803 18.301 1.00 17.67 14 ILE D C 1
ATOM 1000 O O . ILE D 1 14 ? 12.963 9.048 19.165 1.00 19.04 14 ILE D O 1
ATOM 1005 N N . CYS D 1 15 ? 13.207 10.955 18.041 1.00 16.63 15 CYS D N 1
ATOM 1006 C CA . CYS D 1 15 ? 14.292 11.556 18.804 1.00 15.90 15 CYS D CA 1
ATOM 1007 C C . CYS D 1 15 ? 13.725 12.429 19.913 1.00 17.12 15 CYS D C 1
ATOM 1008 O O . CYS D 1 15 ? 12.847 13.234 19.610 1.00 18.58 15 CYS D O 1
ATOM 1011 N N . HIS D 1 16 ? 14.165 12.229 21.146 1.00 17.39 16 HIS D N 1
ATOM 1012 C CA . HIS D 1 16 ? 13.819 13.038 22.316 1.00 18.85 16 HIS D CA 1
ATOM 1013 C C . HIS D 1 16 ? 15.047 13.544 23.038 1.00 22.67 16 HIS D C 1
ATOM 1014 O O . HIS D 1 16 ? 16.038 12.816 23.083 1.00 23.60 16 HIS D O 1
ATOM 1021 N N . PRO D 1 17 ? 14.993 14.780 23.514 1.00 24.62 17 PRO D N 1
ATOM 1022 C CA . PRO D 1 17 ? 16.182 15.432 24.056 1.00 28.94 17 PRO D CA 1
ATOM 1023 C C . PRO D 1 17 ? 16.821 14.754 25.238 1.00 29.62 17 PRO D C 1
ATOM 1024 O O . PRO D 1 17 ? 18.071 14.815 25.345 1.00 48.01 17 PRO D O 1
ATOM 1028 N N . VAL D 1 18 ? 16.105 14.142 26.167 1.00 29.14 18 VAL D N 1
ATOM 1029 C CA . VAL D 1 18 ? 16.852 13.634 27.334 1.00 31.26 18 VAL D CA 1
ATOM 1030 C C . VAL D 1 18 ? 16.362 12.273 27.815 1.00 28.89 18 VAL D C 1
ATOM 1031 O O . VAL D 1 18 ? 17.200 11.447 28.214 1.00 27.63 18 VAL D O 1
ATOM 1035 N N . PHE D 1 19 ? 15.062 12.060 27.813 1.00 27.08 19 PHE D N 1
ATOM 1036 C CA . PHE D 1 19 ? 14.424 10.853 28.300 1.00 26.36 19 PHE D CA 1
ATOM 1037 C C . PHE D 1 19 ? 13.390 10.385 27.274 1.00 26.89 19 PHE D C 1
ATOM 1038 O O . PHE D 1 19 ? 12.752 11.234 26.648 1.00 28.50 19 PHE D O 1
ATOM 1046 N N . CYS D 1 20 ? 13.224 9.082 27.140 1.00 21.22 20 CYS D N 1
ATOM 1047 C CA . CYS D 1 20 ? 12.152 8.606 26.246 1.00 19.56 20 CYS D CA 1
ATOM 1048 C C . CYS D 1 20 ? 10.808 8.849 26.941 1.00 22.90 20 CYS D C 1
ATOM 1049 O O . CYS D 1 20 ? 10.734 8.844 28.168 1.00 24.37 20 CYS D O 1
ATOM 1052 N N . PRO D 1 21 ? 9.725 9.024 26.200 1.00 23.13 21 PRO D N 1
ATOM 1053 C CA . PRO D 1 21 ? 8.374 9.078 26.785 1.00 25.58 21 PRO D CA 1
ATOM 1054 C C . PRO D 1 21 ? 8.012 7.795 27.526 1.00 26.21 21 PRO D C 1
ATOM 1055 O O . PRO D 1 21 ? 8.650 6.750 27.374 1.00 26.47 21 PRO D O 1
ATOM 1059 N N . ARG D 1 22 ? 6.963 7.891 28.348 1.00 31.68 22 ARG D N 1
ATOM 1060 C CA . ARG D 1 22 ? 6.439 6.694 28.965 1.00 33.37 22 ARG D CA 1
ATOM 1061 C C . ARG D 1 22 ? 5.854 5.804 27.834 1.00 31.25 22 ARG D C 1
ATOM 1062 O O . ARG D 1 22 ? 5.195 6.245 26.887 1.00 34.99 22 ARG D O 1
ATOM 1070 N N . ARG D 1 23 ? 6.133 4.535 27.974 1.00 29.16 23 ARG D N 1
ATOM 1071 C CA . ARG D 1 23 ? 5.721 3.419 27.1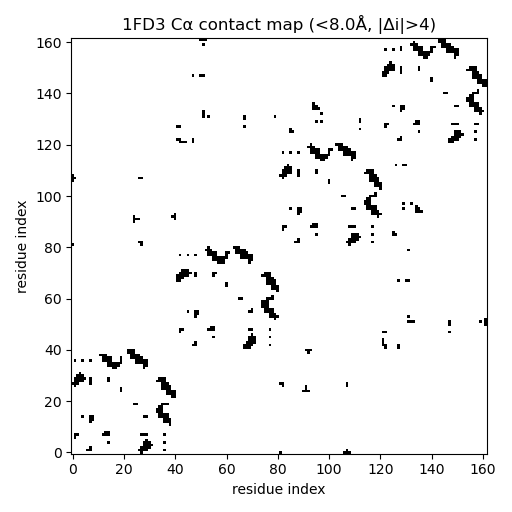88 1.00 28.50 23 ARG D CA 1
ATOM 1072 C C . ARG D 1 23 ? 6.585 3.320 25.938 1.00 27.91 23 ARG D C 1
ATOM 1073 O O . ARG D 1 23 ? 6.207 2.493 25.096 1.00 36.36 23 ARG D O 1
ATOM 1081 N N . TYR D 1 24 ? 7.649 4.102 25.840 1.00 26.07 24 TYR D N 1
ATOM 1082 C CA . TYR D 1 24 ? 8.612 4.002 24.747 1.00 24.59 24 TYR D CA 1
ATOM 1083 C C . TYR D 1 24 ? 9.920 3.417 25.303 1.00 23.84 24 TYR D C 1
ATOM 1084 O O . TYR D 1 24 ? 10.301 3.647 26.456 1.00 26.55 24 TYR D O 1
ATOM 1093 N N . LYS D 1 25 ? 10.618 2.675 24.455 1.00 21.10 25 LYS D N 1
ATOM 1094 C CA . LYS D 1 25 ? 11.949 2.181 24.847 1.00 22.81 25 LYS D CA 1
ATOM 1095 C C . LYS D 1 25 ? 13.050 2.759 23.977 1.00 20.91 25 LYS D C 1
ATOM 1096 O O . LYS D 1 25 ? 12.837 3.024 22.784 1.00 20.76 25 LYS D O 1
ATOM 1105 N N . GLN D 1 26 ? 14.230 2.931 24.564 1.00 22.89 26 GLN D N 1
ATOM 1106 C CA . GLN D 1 26 ? 15.405 3.414 23.838 1.00 20.55 26 GLN D CA 1
ATOM 1107 C C . GLN D 1 26 ? 16.029 2.350 22.938 1.00 22.00 26 GLN D C 1
ATOM 1108 O O . GLN D 1 26 ? 16.332 1.261 23.402 1.00 26.25 26 GLN D O 1
ATOM 1114 N N . ILE D 1 27 ? 16.233 2.673 21.683 1.00 19.64 27 ILE D N 1
ATOM 1115 C CA . ILE D 1 27 ? 16.881 1.835 20.686 1.00 20.93 27 ILE D CA 1
ATOM 1116 C C . ILE D 1 27 ? 18.152 2.497 20.150 1.00 22.30 27 ILE D C 1
ATOM 1117 O O . ILE D 1 27 ? 18.799 1.989 19.222 1.00 25.91 27 ILE D O 1
ATOM 1122 N N . GLY D 1 28 ? 18.557 3.636 20.680 1.00 18.17 28 GLY D N 1
ATOM 1123 C CA . GLY D 1 28 ? 19.736 4.329 20.253 1.00 18.60 28 GLY D CA 1
ATOM 1124 C C . GLY D 1 28 ? 19.833 5.755 20.726 1.00 16.98 28 GLY D C 1
ATOM 1125 O O . GLY D 1 28 ? 19.132 6.118 21.668 1.00 16.40 28 GLY D O 1
ATOM 1126 N N . THR D 1 29 ? 20.703 6.538 20.085 1.00 17.74 29 THR D N 1
ATOM 1127 C CA . THR D 1 29 ? 20.728 7.987 20.269 1.00 17.28 29 THR D CA 1
ATOM 1128 C C . THR D 1 29 ? 20.416 8.601 18.920 1.00 16.59 29 THR D C 1
ATOM 1129 O O . THR D 1 29 ? 20.295 7.975 17.887 1.00 17.82 29 THR D O 1
ATOM 1133 N N . CYS D 1 30 ? 20.269 9.884 18.852 1.00 18.02 30 CYS D N 1
ATOM 1134 C CA . CYS D 1 30 ? 20.243 10.681 17.643 1.00 17.67 30 CYS D CA 1
ATOM 1135 C C . CYS D 1 30 ? 21.502 11.534 17.462 1.00 16.95 30 CYS D C 1
ATOM 1136 O O . CYS D 1 30 ? 21.455 12.505 16.700 1.00 17.52 30 CYS D O 1
ATOM 1139 N N . GLY D 1 31 ? 22.626 11.140 18.065 1.00 17.44 31 GLY D N 1
ATOM 1140 C CA . GLY D 1 31 ? 23.958 11.693 17.816 1.00 18.79 31 GLY D CA 1
ATOM 1141 C C . GLY D 1 31 ? 24.227 12.998 18.519 1.00 17.35 31 GLY D C 1
ATOM 1142 O O . GLY D 1 31 ? 25.273 13.217 19.154 1.00 18.31 31 GLY D O 1
ATOM 1143 N N . LEU D 1 32 ? 23.315 13.943 18.413 1.00 17.31 32 LEU D N 1
ATOM 1144 C CA . LEU D 1 32 ? 23.443 15.220 19.134 1.00 17.93 32 LEU D CA 1
ATOM 1145 C C . LEU D 1 32 ? 23.517 14.943 20.638 1.00 19.39 32 LEU D C 1
ATOM 1146 O O . LEU D 1 32 ? 22.870 14.006 21.115 1.00 19.71 32 LEU D O 1
ATOM 1151 N N . PRO D 1 33 ? 24.264 15.733 21.383 1.00 21.99 33 PRO D N 1
ATOM 1152 C CA . PRO D 1 33 ? 24.449 15.432 22.821 1.00 22.23 33 PRO D CA 1
ATOM 1153 C C . PRO D 1 33 ? 23.157 15.217 23.596 1.00 23.42 33 PRO D C 1
ATOM 1154 O O . PRO D 1 33 ? 22.197 15.968 23.423 1.00 23.37 33 PRO D O 1
ATOM 1158 N N . GLY D 1 34 ? 23.133 14.149 24.376 1.00 24.94 34 GLY D N 1
ATOM 1159 C CA . GLY D 1 34 ? 22.073 13.729 25.260 1.00 27.23 34 GLY D CA 1
ATOM 1160 C C . GLY D 1 34 ? 20.827 13.202 24.606 1.00 27.63 34 GLY D C 1
ATOM 1161 O O . GLY D 1 34 ? 19.877 12.746 25.267 1.00 29.53 34 GLY D O 1
ATOM 1162 N N . THR D 1 35 ? 20.721 13.199 23.282 1.00 22.94 35 THR D N 1
ATOM 1163 C CA . THR D 1 35 ? 19.478 12.723 22.649 1.00 21.13 35 THR D CA 1
ATOM 1164 C C . THR D 1 35 ? 19.297 11.204 22.668 1.00 19.96 35 THR D C 1
ATOM 1165 O O . THR D 1 35 ? 20.236 10.427 22.656 1.00 21.20 35 THR D O 1
ATOM 1169 N N . LYS D 1 36 ? 18.026 10.810 22.678 1.00 17.97 36 LYS D N 1
ATOM 1170 C CA . LYS D 1 36 ? 17.641 9.404 22.644 1.00 17.19 36 LYS D CA 1
ATOM 1171 C C . LYS D 1 36 ? 16.732 9.073 21.458 1.00 15.82 36 LYS D C 1
ATOM 1172 O O . LYS D 1 36 ? 15.861 9.879 21.109 1.00 16.39 36 LYS D O 1
ATOM 1178 N N . CYS D 1 37 ? 16.917 7.923 20.842 1.00 15.13 37 CYS D N 1
ATOM 1179 C CA . CYS D 1 37 ? 16.052 7.372 19.804 1.00 14.34 37 CYS D CA 1
ATOM 1180 C C . CYS D 1 37 ? 15.080 6.405 20.476 1.00 14.11 37 CYS D C 1
ATOM 1181 O O . CYS D 1 37 ? 15.540 5.432 21.076 1.00 16.01 37 CYS D O 1
ATOM 1184 N N . CYS D 1 38 ? 13.796 6.676 20.431 1.00 14.56 38 CYS D N 1
ATOM 1185 C CA . CYS D 1 38 ? 12.731 6.054 21.217 1.00 15.88 38 CYS D CA 1
ATOM 1186 C C . CYS D 1 38 ? 11.590 5.474 20.386 1.00 16.67 38 CYS D C 1
ATOM 1187 O O . CYS D 1 38 ? 11.118 6.094 19.461 1.00 17.31 38 CYS D O 1
ATOM 1190 N N . LYS D 1 39 ? 11.167 4.226 20.696 1.00 19.04 39 LYS D N 1
ATOM 1191 C CA . LYS D 1 39 ? 10.063 3.613 19.954 1.00 20.30 39 LYS D CA 1
ATOM 1192 C C . LYS D 1 39 ? 9.201 2.789 20.906 1.00 19.43 39 LYS D C 1
ATOM 1193 O O . LYS D 1 39 ? 9.643 2.149 21.847 1.00 20.43 39 LYS D O 1
ATOM 1199 N N . LYS D 1 40 ? 7.900 2.793 20.632 1.00 22.06 40 LYS D N 1
ATOM 1200 C CA . LYS D 1 40 ? 6.990 1.931 21.381 1.00 25.77 40 LYS D CA 1
ATOM 1201 C C . LYS D 1 40 ? 7.193 0.471 20.968 1.00 24.88 40 LYS D C 1
ATOM 1202 O O . LYS D 1 40 ? 7.236 0.113 19.778 1.00 31.28 40 LYS D O 1
ATOM 1208 N N . PRO D 1 41 ? 7.332 -0.380 21.966 1.00 28.25 41 PRO D N 1
ATOM 1209 C CA . PRO D 1 41 ? 7.370 -1.808 21.659 1.00 31.73 41 PRO D CA 1
ATOM 1210 C C . PRO D 1 41 ? 5.954 -2.225 21.284 1.00 33.39 41 PRO D C 1
ATOM 1211 O O . PRO D 1 41 ? 4.978 -1.597 21.720 1.00 41.62 41 PRO D O 1
#

B-factor: mean 29.07, std 13.97, range [12.72, 103.4]

Nearest PDB structures (foldseek):
  1fd3-assembly1_C  TM=1.026E+00  e=3.585E-08  unclassified
  1fd4-assembly7_M  TM=1.010E+00  e=5.513E-07  unclassified
  6cs9-assembly1_B  TM=9.955E-01  e=1.602E-06  Homo sapiens
  1e4q-assembly1_A  TM=7.440E-01  e=5.481E-05  Homo sapiens
  7lzl-assembly1_A  TM=8.840E-01  e=4.303E-02  Anas platyrhynchos

InterPro domains:
  IPR001855 Beta-defensin-like domain [PF00711] (27-62)
  IPR006080 Beta/alpha-defensin, C-terminal [SM00048] (31-61)

Radius of gyration: 17.87 Å; Cα contacts (8 Å, |Δi|>4): 425; chains: 4; bounding box: 29×55×32 Å

Solvent-accessible surface area: 9586 Å² total; per-residue (Å²): 72,16,45,54,63,115,57,0,106,170,36,57,7,66,40,36,92,103,112,35,41,194,185,58,80,76,1,10,55,5,47,128,119,46,15,57,0,0,52,113,109,81,7,48,46,61,94,14,0,106,113,5,49,6,60,44,46,99,78,160,29,50,220,196,64,94,101,8,10,54,6,45,133,129,42,19,44,0,0,55,156,127,19,41,57,7,60,57,0,23,105,5,31,7,19,0,28,52,107,112,25,39,209,190,61,124,61,5,11,62,0,46,32,132,55,12,61,0,1,19,129,100,7,41,55,10,56,9,0,15,90,2,34,2,12,1,33,82,84,158,32,40,196,157,62,108,75,16,15,57,1,50,46,131,57,15,63,0,0,50,106,140

Secondary structure (DSSP, 8-state):
--BSHHHHHHTT-EEESS---TT-EEEEB-SSTT-EEEE--/-B-SHHHHHHTT-EEESS---TTSEEEE--SSTT-EEEE-/---SHHHHHHTT-EEEESSPPTTPEEEEE-SSTTEEEEE-/-EESHHHHHHTT-EEESSSPPTT-EEEEE-SSTT-EEEE--

GO terms:
  GO:0031640 killing of cells of another organism (P, IDA)
  GO:0061844 antimicrobial humoral immune response mediated by antimicrobial peptide (P, IDA)
  GO:0005576 extracellular region (C, IDA)
  GO:0042742 defense response to bacterium (P, IMP)
  GO:0031731 CCR6 chemokine receptor binding (F, IDA)
  GO:0050829 defense response to Gram-negative bacterium (P, IDA)
  GO:0050830 defense response to Gram-positive bacterium (P, IDA)
  GO:0006935 chemotaxis (P, IDA)
  GO:0005515 protein binding (F, IPI)
  GO:0006935 chemotaxis (P, TAS)
  GO:0006955 immune response (P, TAS)
  GO:0007186 G protein-coupled receptor signaling pathway (P, TAS)
  GO:0005576 extracellular region (C, TAS)
  GO:0005796 Golgi lumen (C, TAS)
  GO:0005546 phosphatidylinositol-4,5-bisphosphate binding (F, IDA)
  GO:0050832 defense response to fungus (P, IDA)
  GO:0061760 antifungal innate immune response (P, IDA)
  GO:0005576 extracellular region (C, EXP)
  GO:0031640 killing of cells of another organism (P, 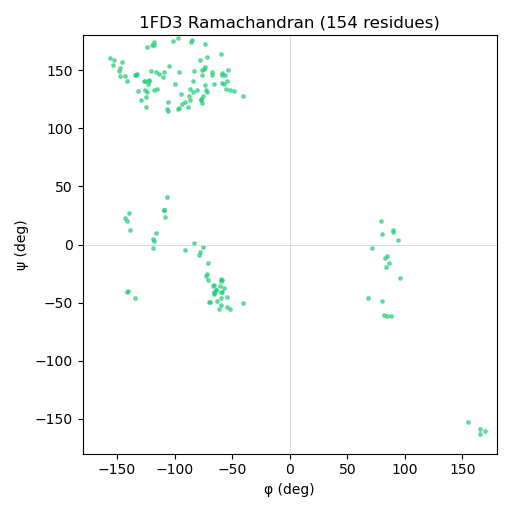IMP)
  GO:0061844 antimicrobial humoral immune response mediated by antimicrobial peptide (P, IMP)

Foldseek 3Di:
DDAAVVVLVVVVWDKDQADADPQWDFPYARNPPRITRIDHD/DDAAQVVLVVVVWDKDQADEPPPWDFPYANHPPRITRTHD/DDAAQVVLVVVVWDKDAQDAPPPWDFDYAHNPPRITTTHD/DDAAQVVLVVVVWHKDQADEDPQWDFPYARNPPRITRIGHD

Organism: Homo sapiens (NCBI:txid9606)

CATH classification: 3.10.360.10